Protein AF-A0A843BU99-F1 (afdb_monomer_lite)

Secondary structure (DSSP, 8-state):
--HHHHHHHHT-HHHHHHHHHHHHHHT---HHHHHHHHHHHHHHHHHHHHHHHHHHHHHH-

Sequence (61 aa):
MPDWIKTVSMLNQISYTVDAIRVLMIDGFVWDTIFAAYAVIALIAVVTLGATLYMFRKVVN

Structure (mmCIF, N/CA/C/O backbone):
data_AF-A0A843BU99-F1
#
_entry.id   AF-A0A843BU99-F1
#
loop_
_atom_site.group_PDB
_atom_site.id
_atom_site.type_symbol
_atom_site.label_atom_id
_atom_site.label_alt_id
_atom_site.label_comp_id
_atom_site.label_asym_id
_atom_site.label_entity_id
_atom_site.label_seq_id
_atom_site.pdbx_PDB_ins_code
_atom_site.Cartn_x
_atom_site.Cartn_y
_atom_site.Cartn_z
_atom_site.occupancy
_atom_site.B_iso_or_equiv
_atom_site.auth_seq_id
_atom_site.auth_comp_id
_atom_site.auth_asym_id
_atom_site.auth_atom_id
_atom_site.pdbx_PDB_model_num
ATOM 1 N N . MET A 1 1 ? 21.443 -5.371 6.045 1.00 66.88 1 MET A N 1
ATOM 2 C CA . MET A 1 1 ? 20.319 -4.742 6.774 1.00 66.88 1 MET A CA 1
ATOM 3 C C . MET A 1 1 ? 19.699 -5.804 7.670 1.00 66.88 1 MET A C 1
ATOM 5 O O . MET A 1 1 ? 19.542 -6.910 7.162 1.00 66.88 1 MET A O 1
ATOM 9 N N . PRO A 1 2 ? 19.409 -5.516 8.951 1.00 86.94 2 PRO A N 1
ATOM 10 C CA . PRO A 1 2 ? 18.743 -6.459 9.849 1.00 86.94 2 PRO A CA 1
ATOM 11 C C . PRO A 1 2 ? 17.396 -6.921 9.282 1.00 86.94 2 PRO A C 1
ATOM 13 O O . PRO A 1 2 ? 16.678 -6.117 8.683 1.00 86.94 2 PRO A O 1
ATOM 16 N N . ASP A 1 3 ? 17.041 -8.188 9.487 1.00 82.31 3 ASP A N 1
ATOM 17 C CA . ASP A 1 3 ? 15.872 -8.795 8.833 1.00 82.31 3 ASP A CA 1
ATOM 18 C C . ASP A 1 3 ? 14.546 -8.143 9.242 1.00 82.31 3 ASP A C 1
ATOM 20 O O . ASP A 1 3 ? 13.655 -7.976 8.413 1.00 82.31 3 ASP A O 1
ATOM 24 N N . TRP A 1 4 ? 14.444 -7.645 10.477 1.00 79.06 4 TRP A N 1
ATOM 25 C CA . TRP A 1 4 ? 13.268 -6.899 10.932 1.00 79.06 4 TRP A CA 1
ATOM 26 C C . TRP A 1 4 ? 13.062 -5.584 10.164 1.00 79.06 4 TRP A C 1
ATOM 28 O O . TRP A 1 4 ? 11.925 -5.202 9.892 1.00 79.06 4 TRP A O 1
ATOM 38 N N . ILE A 1 5 ? 14.145 -4.911 9.751 1.00 81.81 5 ILE A N 1
ATOM 39 C CA . ILE A 1 5 ? 14.038 -3.682 8.953 1.00 81.81 5 ILE A CA 1
ATOM 40 C C . ILE A 1 5 ? 13.588 -4.006 7.530 1.00 81.81 5 ILE A C 1
ATOM 42 O O . ILE A 1 5 ? 12.814 -3.242 6.952 1.00 81.81 5 ILE A O 1
ATOM 46 N N . LYS A 1 6 ? 14.024 -5.140 6.964 1.00 77.44 6 LYS A N 1
ATOM 47 C CA . LYS A 1 6 ? 13.559 -5.590 5.643 1.00 77.44 6 LYS A CA 1
ATOM 48 C C . LYS A 1 6 ? 12.050 -5.811 5.633 1.00 77.44 6 LYS A C 1
ATOM 50 O O . LYS A 1 6 ? 11.388 -5.328 4.720 1.00 77.44 6 LYS A O 1
ATOM 55 N N . THR A 1 7 ? 11.506 -6.464 6.658 1.00 76.88 7 THR A N 1
ATOM 56 C CA . THR A 1 7 ? 10.063 -6.725 6.753 1.00 76.88 7 THR A CA 1
ATOM 57 C C . THR A 1 7 ? 9.253 -5.432 6.821 1.00 76.88 7 THR A C 1
ATOM 59 O O . THR A 1 7 ? 8.275 -5.283 6.096 1.00 76.88 7 THR A O 1
ATOM 62 N N . VAL A 1 8 ? 9.684 -4.461 7.634 1.00 76.50 8 VAL A N 1
ATOM 63 C CA . VAL A 1 8 ? 9.004 -3.157 7.740 1.00 76.50 8 VAL A CA 1
ATOM 64 C C . VAL A 1 8 ? 9.142 -2.347 6.449 1.00 76.50 8 VAL A C 1
ATOM 66 O O . VAL A 1 8 ? 8.188 -1.713 6.007 1.00 76.50 8 VAL A O 1
ATOM 69 N N . SER A 1 9 ? 10.306 -2.402 5.802 1.00 75.56 9 SER A N 1
ATOM 70 C CA . SER A 1 9 ? 10.549 -1.688 4.542 1.00 75.56 9 SER A CA 1
ATOM 71 C C . SER A 1 9 ? 9.729 -2.262 3.386 1.00 75.56 9 SER A C 1
ATOM 73 O O . SER A 1 9 ? 9.267 -1.508 2.538 1.00 75.56 9 SER A O 1
ATOM 75 N N . MET A 1 10 ? 9.483 -3.576 3.379 1.00 73.50 10 MET A N 1
ATOM 76 C CA . MET A 1 10 ? 8.627 -4.242 2.391 1.00 73.50 10 MET A CA 1
ATOM 77 C C . MET A 1 10 ? 7.150 -3.829 2.505 1.00 73.50 10 MET A C 1
ATOM 79 O O . MET A 1 10 ? 6.408 -3.923 1.532 1.00 73.50 10 MET A O 1
ATOM 83 N N . LEU A 1 11 ? 6.726 -3.337 3.672 1.00 73.75 11 LEU A N 1
ATOM 84 C CA . LEU A 1 11 ? 5.382 -2.797 3.907 1.00 73.75 11 LEU A CA 1
ATOM 85 C C . LEU A 1 11 ? 5.301 -1.277 3.682 1.00 73.75 11 LEU A C 1
ATOM 87 O O . LEU A 1 11 ? 4.236 -0.681 3.840 1.00 73.75 11 LEU A O 1
ATOM 91 N N . ASN A 1 12 ? 6.408 -0.621 3.329 1.00 79.62 12 ASN A N 1
ATOM 92 C CA . ASN A 1 12 ? 6.443 0.826 3.189 1.00 79.62 12 ASN A CA 1
ATOM 93 C C . ASN A 1 12 ? 5.867 1.274 1.838 1.00 79.62 12 ASN A C 1
ATOM 95 O O . ASN A 1 12 ? 6.535 1.184 0.807 1.00 79.62 12 ASN A O 1
ATOM 99 N N . GLN A 1 13 ? 4.669 1.860 1.863 1.00 75.81 13 GLN A N 1
ATOM 100 C CA . GLN A 1 13 ? 4.010 2.473 0.701 1.00 75.81 13 GLN A CA 1
ATOM 101 C C . GLN A 1 13 ? 4.888 3.446 -0.089 1.00 75.81 13 GLN A C 1
ATOM 103 O O . GLN A 1 13 ? 4.809 3.481 -1.312 1.00 75.81 13 GLN A O 1
ATOM 108 N N . ILE A 1 14 ? 5.764 4.197 0.586 1.00 83.25 14 ILE A N 1
ATOM 109 C CA . ILE A 1 14 ? 6.637 5.172 -0.079 1.00 83.25 14 ILE A CA 1
ATOM 110 C C . ILE A 1 14 ? 7.586 4.457 -1.043 1.00 83.25 14 ILE A C 1
ATOM 112 O O . ILE A 1 14 ? 7.867 4.976 -2.119 1.00 83.25 14 ILE A O 1
ATOM 116 N N . SER A 1 15 ? 8.033 3.246 -0.697 1.00 84.06 15 SER A N 1
ATOM 117 C CA . SER A 1 15 ? 8.927 2.470 -1.562 1.00 84.06 15 SER A CA 1
ATOM 118 C C . SER A 1 15 ? 8.227 2.065 -2.860 1.00 84.06 15 SER A C 1
ATOM 120 O O . SER A 1 15 ? 8.816 2.220 -3.924 1.00 84.06 15 SER A O 1
ATOM 122 N N . TYR A 1 16 ? 6.958 1.648 -2.792 1.00 84.50 16 TYR A N 1
ATOM 123 C CA . TYR A 1 16 ? 6.163 1.304 -3.977 1.00 84.50 16 TYR A CA 1
ATOM 124 C C . TYR A 1 16 ? 5.871 2.524 -4.858 1.00 84.50 16 TYR A C 1
ATOM 126 O O . TYR A 1 16 ? 5.984 2.441 -6.077 1.00 84.50 16 TYR A O 1
ATOM 134 N N . THR A 1 17 ? 5.558 3.678 -4.262 1.00 84.19 17 THR A N 1
ATOM 135 C CA . THR A 1 17 ? 5.321 4.914 -5.024 1.00 84.19 17 THR A CA 1
ATOM 136 C C . THR A 1 17 ? 6.589 5.410 -5.716 1.00 84.19 17 THR A C 1
ATOM 138 O O . THR A 1 17 ? 6.549 5.783 -6.886 1.00 84.19 17 THR A O 1
ATOM 141 N N . VAL A 1 18 ? 7.726 5.408 -5.014 1.00 87.19 18 VAL A N 1
ATOM 142 C CA . VAL A 1 18 ? 9.015 5.821 -5.587 1.00 87.19 18 VAL A CA 1
ATOM 143 C C . VAL A 1 18 ? 9.431 4.886 -6.719 1.00 87.19 18 VAL A C 1
ATOM 145 O O . VAL A 1 18 ? 9.941 5.359 -7.732 1.00 87.19 18 VAL A O 1
ATOM 148 N N . ASP A 1 19 ? 9.193 3.583 -6.576 1.00 86.88 19 ASP A N 1
ATOM 149 C CA . ASP A 1 19 ? 9.513 2.616 -7.623 1.00 86.88 19 ASP A CA 1
ATOM 150 C C . ASP A 1 19 ? 8.607 2.775 -8.852 1.00 86.88 19 ASP A C 1
ATOM 152 O O . ASP A 1 19 ? 9.106 2.823 -9.972 1.00 86.88 19 ASP A O 1
ATOM 15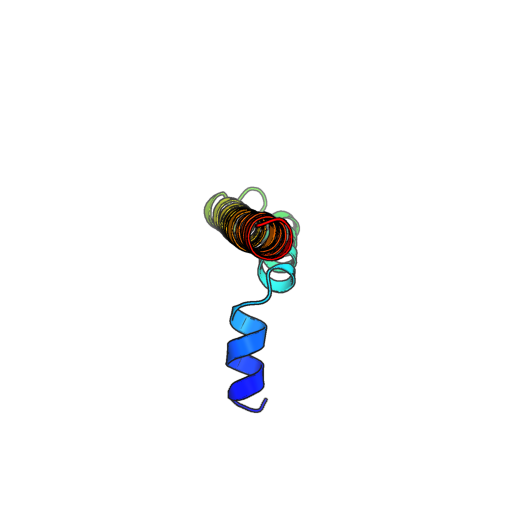6 N N . ALA A 1 20 ? 7.304 3.005 -8.664 1.00 84.94 20 ALA A N 1
ATOM 157 C CA . ALA A 1 20 ? 6.395 3.309 -9.770 1.00 84.94 20 ALA A CA 1
ATOM 158 C C . ALA A 1 20 ? 6.793 4.592 -10.520 1.00 84.94 20 ALA A C 1
ATOM 160 O O . ALA A 1 20 ? 6.798 4.602 -11.748 1.00 84.94 20 ALA A O 1
ATOM 161 N N . ILE A 1 21 ? 7.190 5.657 -9.810 1.00 86.62 21 ILE A N 1
ATOM 162 C CA . ILE A 1 21 ? 7.694 6.893 -10.436 1.00 86.62 21 ILE A CA 1
ATOM 163 C C . ILE A 1 21 ? 9.016 6.633 -11.168 1.00 86.62 21 ILE A C 1
ATOM 165 O O . ILE A 1 21 ? 9.225 7.147 -12.264 1.00 86.62 21 ILE A O 1
ATOM 169 N N . ARG A 1 22 ? 9.913 5.824 -10.593 1.00 89.88 22 ARG A N 1
ATOM 170 C CA . ARG A 1 22 ? 11.172 5.441 -11.243 1.00 89.88 22 ARG A CA 1
ATOM 171 C C . ARG A 1 22 ? 10.913 4.710 -12.556 1.00 89.88 22 ARG A C 1
ATOM 173 O O . ARG A 1 22 ? 11.491 5.088 -13.568 1.00 89.88 22 ARG A O 1
ATOM 180 N N . VAL A 1 23 ? 10.042 3.706 -12.540 1.00 88.94 23 VAL A N 1
ATOM 181 C CA . VAL A 1 23 ? 9.676 2.941 -13.737 1.00 88.94 23 VAL A CA 1
ATOM 182 C C . VAL A 1 23 ? 8.994 3.847 -14.760 1.00 88.94 23 VAL A C 1
ATOM 184 O O . VAL A 1 23 ? 9.337 3.789 -15.935 1.00 88.94 23 VAL A O 1
ATOM 187 N N . LEU A 1 24 ? 8.144 4.778 -14.313 1.00 88.31 24 LEU A N 1
ATOM 188 C CA . LEU A 1 24 ? 7.546 5.794 -15.181 1.00 88.31 24 LEU A CA 1
ATOM 189 C C . LEU A 1 24 ? 8.596 6.644 -15.914 1.00 88.31 24 LEU A C 1
ATOM 191 O O . LEU A 1 24 ? 8.421 6.971 -17.084 1.00 88.31 24 LEU A O 1
ATOM 195 N N . MET A 1 25 ? 9.681 7.013 -15.228 1.00 88.56 25 MET A N 1
ATOM 196 C CA . MET A 1 25 ? 10.749 7.836 -15.802 1.00 88.56 25 MET A CA 1
ATOM 197 C C . MET A 1 25 ? 11.685 7.061 -16.738 1.00 88.56 25 MET A C 1
ATOM 199 O O . MET A 1 25 ? 12.222 7.665 -17.663 1.00 88.56 25 MET A O 1
ATOM 203 N N . ILE A 1 26 ? 11.922 5.770 -16.484 1.00 91.62 26 ILE A N 1
ATOM 204 C CA . ILE A 1 26 ? 12.896 4.957 -17.236 1.00 91.62 26 ILE A CA 1
ATOM 205 C C . ILE A 1 26 ? 12.218 4.203 -18.382 1.00 91.62 26 ILE A C 1
ATOM 207 O O . ILE A 1 26 ? 12.624 4.337 -19.533 1.00 91.62 26 ILE A O 1
ATOM 211 N N . ASP A 1 27 ? 11.181 3.433 -18.059 1.00 87.44 27 ASP A N 1
ATOM 212 C CA . ASP A 1 27 ? 10.519 2.504 -18.979 1.00 87.44 27 ASP A CA 1
ATOM 213 C C . ASP A 1 27 ? 9.208 3.081 -19.543 1.00 87.44 27 ASP A C 1
ATOM 215 O O . ASP A 1 27 ? 8.628 2.539 -20.485 1.00 87.44 27 ASP A O 1
ATOM 219 N N . GLY A 1 28 ? 8.735 4.203 -18.991 1.00 82.25 28 GLY A N 1
ATOM 220 C CA . GLY A 1 28 ? 7.486 4.843 -19.389 1.00 82.25 28 GLY A CA 1
ATOM 221 C C . GLY A 1 28 ? 6.266 4.234 -18.696 1.00 82.25 28 GLY A C 1
ATOM 222 O O . GLY A 1 28 ? 6.311 3.822 -17.539 1.00 82.25 28 GLY A O 1
ATOM 223 N N . PHE A 1 29 ? 5.124 4.200 -19.382 1.00 82.06 29 PHE A N 1
ATOM 224 C CA . PHE A 1 29 ? 3.863 3.736 -18.794 1.00 82.06 29 PHE A CA 1
ATOM 225 C C . PHE A 1 29 ? 3.805 2.207 -18.663 1.00 82.06 29 PHE A C 1
ATOM 227 O O . PHE A 1 29 ? 3.212 1.514 -19.490 1.00 82.06 29 PHE A O 1
ATOM 234 N N . VAL A 1 30 ? 4.381 1.688 -17.579 1.00 88.00 30 VAL A N 1
ATOM 235 C CA . VAL A 1 30 ? 4.233 0.293 -17.154 1.00 88.00 30 VAL A CA 1
ATOM 236 C C . VAL A 1 30 ? 3.071 0.198 -16.165 1.00 88.00 30 VAL A C 1
ATOM 238 O O . VAL A 1 30 ? 3.158 0.639 -15.023 1.00 88.00 30 VAL A O 1
ATOM 241 N N . TRP A 1 31 ? 1.948 -0.364 -16.607 1.00 82.38 31 TRP A N 1
ATOM 242 C CA . TRP A 1 31 ? 0.724 -0.409 -15.802 1.00 82.38 31 TRP A CA 1
ATOM 243 C C . TRP A 1 31 ? 0.834 -1.303 -14.567 1.00 82.38 31 TRP A C 1
ATOM 245 O O . TRP A 1 31 ? 0.247 -0.968 -13.542 1.00 82.38 31 TRP A O 1
ATOM 255 N N . ASP A 1 32 ? 1.617 -2.380 -14.622 1.00 86.69 32 ASP A N 1
ATOM 256 C CA . ASP A 1 32 ? 1.778 -3.303 -13.491 1.00 86.69 32 ASP A CA 1
ATOM 257 C C . ASP A 1 32 ? 2.340 -2.604 -12.246 1.00 86.69 32 ASP A C 1
ATOM 259 O O . ASP A 1 32 ? 1.839 -2.789 -11.135 1.00 86.69 32 ASP A O 1
ATOM 263 N N . THR A 1 33 ? 3.343 -1.742 -12.423 1.00 82.19 33 THR A N 1
ATOM 264 C CA . THR A 1 33 ? 3.991 -1.023 -11.317 1.00 82.19 33 THR A CA 1
ATOM 265 C C . THR A 1 33 ? 3.104 0.095 -10.779 1.00 82.19 33 THR A C 1
ATOM 267 O O . THR A 1 33 ? 3.008 0.294 -9.567 1.00 82.19 33 THR A O 1
ATOM 270 N N . ILE A 1 34 ? 2.382 0.777 -11.668 1.00 83.31 34 ILE A N 1
ATOM 271 C CA . ILE A 1 34 ? 1.430 1.834 -11.319 1.00 83.31 34 ILE A CA 1
ATOM 272 C C . ILE A 1 34 ? 0.244 1.258 -10.532 1.00 83.31 34 ILE A C 1
ATOM 274 O O . ILE A 1 34 ? -0.103 1.778 -9.469 1.00 83.31 34 ILE A O 1
ATOM 278 N N . PHE A 1 35 ? -0.361 0.164 -11.006 1.00 86.31 35 PHE A N 1
ATOM 279 C CA . PHE A 1 35 ? -1.465 -0.495 -10.305 1.00 86.31 35 PHE A CA 1
ATOM 280 C C . PHE A 1 35 ? -1.032 -1.037 -8.947 1.00 86.31 35 PHE A C 1
ATOM 282 O O . PHE A 1 35 ? -1.762 -0.854 -7.973 1.00 86.31 35 PHE A O 1
ATOM 289 N N . ALA A 1 36 ? 0.154 -1.647 -8.855 1.00 84.56 36 ALA A N 1
ATOM 290 C CA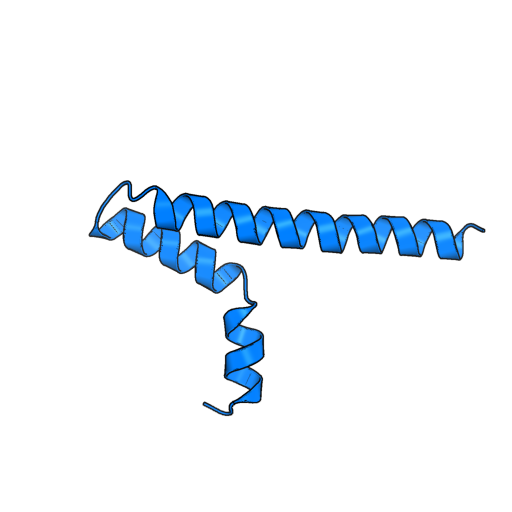 . ALA A 1 36 ? 0.695 -2.110 -7.582 1.00 84.56 36 ALA A CA 1
ATOM 291 C C . ALA A 1 36 ? 0.842 -0.955 -6.576 1.00 84.56 36 ALA A C 1
ATOM 293 O O . ALA A 1 36 ? 0.418 -1.086 -5.426 1.00 84.56 36 ALA A O 1
ATOM 294 N N . ALA A 1 37 ? 1.354 0.204 -7.006 1.00 84.69 37 ALA A N 1
ATOM 295 C CA . ALA A 1 37 ? 1.465 1.380 -6.145 1.00 84.69 37 ALA A CA 1
ATOM 296 C C . ALA A 1 37 ? 0.094 1.886 -5.663 1.00 84.69 37 ALA A C 1
ATOM 298 O O . ALA A 1 37 ? -0.099 2.093 -4.462 1.00 84.69 37 ALA A O 1
ATOM 299 N N . TYR A 1 38 ? -0.887 2.025 -6.562 1.00 87.06 38 TYR A N 1
ATOM 300 C CA . TYR A 1 38 ? -2.241 2.438 -6.177 1.00 87.06 38 TYR A CA 1
ATOM 301 C C . TYR A 1 38 ? -2.929 1.433 -5.249 1.00 87.06 38 TYR A C 1
ATOM 303 O O . TYR A 1 38 ? -3.598 1.842 -4.299 1.00 87.06 38 TYR A O 1
ATOM 311 N N . ALA A 1 39 ? -2.747 0.132 -5.480 1.00 88.31 39 ALA A N 1
ATOM 312 C CA . ALA A 1 39 ? -3.326 -0.918 -4.650 1.00 88.31 39 ALA A CA 1
ATOM 313 C C . ALA A 1 39 ? -2.794 -0.867 -3.211 1.00 88.31 39 ALA A C 1
ATOM 315 O O . ALA A 1 39 ? -3.578 -0.933 -2.262 1.00 88.31 39 ALA A O 1
ATOM 316 N N . VAL A 1 40 ? -1.480 -0.687 -3.035 1.00 88.31 40 VAL A N 1
ATOM 317 C CA . VAL A 1 40 ? -0.860 -0.573 -1.705 1.00 88.31 40 VAL A CA 1
ATOM 318 C C . VAL A 1 40 ? -1.360 0.675 -0.969 1.00 88.31 40 VAL A C 1
ATOM 320 O O . VAL A 1 40 ? -1.721 0.586 0.207 1.00 88.31 40 VAL A O 1
ATOM 323 N N . ILE A 1 41 ? -1.454 1.819 -1.657 1.00 88.94 41 ILE A N 1
ATOM 324 C CA . ILE A 1 41 ? -1.983 3.066 -1.078 1.00 88.94 41 ILE A CA 1
ATOM 325 C C . ILE A 1 41 ? -3.441 2.887 -0.643 1.00 88.94 41 ILE A C 1
ATOM 327 O O . ILE A 1 41 ? -3.799 3.228 0.485 1.00 88.94 41 ILE A O 1
ATOM 331 N N . ALA A 1 42 ? -4.285 2.333 -1.517 1.00 90.00 42 ALA A N 1
ATOM 332 C CA . ALA A 1 42 ? -5.699 2.118 -1.226 1.00 90.00 42 ALA A CA 1
ATOM 333 C C . ALA A 1 42 ? -5.894 1.176 -0.029 1.00 90.00 42 ALA A C 1
ATOM 335 O O . ALA A 1 42 ? -6.705 1.460 0.852 1.00 90.00 42 ALA A O 1
ATOM 336 N N . LEU A 1 43 ? -5.112 0.095 0.046 1.00 90.56 43 LEU A N 1
ATOM 337 C CA . LEU A 1 43 ? -5.152 -0.849 1.160 1.00 90.56 43 LEU A CA 1
ATOM 338 C C . LEU A 1 43 ? -4.817 -0.161 2.488 1.00 90.56 43 LEU A C 1
ATOM 340 O O . LEU A 1 43 ? -5.565 -0.295 3.456 1.00 90.56 43 LEU A O 1
ATOM 344 N N . ILE A 1 44 ? -3.735 0.618 2.537 1.00 88.69 44 ILE A N 1
ATOM 345 C CA . ILE A 1 44 ? -3.327 1.321 3.761 1.00 88.69 44 ILE A CA 1
ATOM 346 C C . ILE A 1 44 ? -4.339 2.399 4.143 1.00 88.69 44 ILE A C 1
ATOM 348 O O . ILE A 1 44 ? -4.637 2.554 5.329 1.00 88.69 44 ILE A O 1
ATOM 352 N N . ALA A 1 45 ? -4.905 3.113 3.168 1.00 89.94 45 ALA A N 1
ATOM 353 C CA . ALA A 1 45 ? -5.947 4.101 3.413 1.00 89.94 45 ALA A CA 1
ATOM 354 C C . ALA A 1 45 ? -7.186 3.451 4.043 1.00 89.94 45 ALA A C 1
ATOM 356 O O . ALA A 1 45 ? -7.649 3.910 5.085 1.00 89.94 45 ALA A O 1
ATOM 357 N N . VAL A 1 46 ? -7.676 2.346 3.474 1.00 94.56 46 VAL A N 1
ATOM 358 C CA . VAL A 1 46 ? -8.832 1.608 4.005 1.00 94.56 46 VAL A CA 1
ATOM 359 C C . VAL A 1 46 ? -8.554 1.075 5.408 1.00 94.56 46 VAL A C 1
ATOM 361 O O . VAL A 1 46 ? -9.392 1.239 6.292 1.00 94.56 46 VAL A O 1
ATOM 364 N N . VAL A 1 47 ? -7.382 0.481 5.645 1.00 93.12 47 VAL A N 1
ATOM 365 C CA . VAL A 1 47 ? -7.015 -0.047 6.968 1.00 93.12 47 VAL A CA 1
ATOM 366 C C . VAL A 1 47 ? -6.921 1.077 7.997 1.00 93.12 47 VAL A C 1
A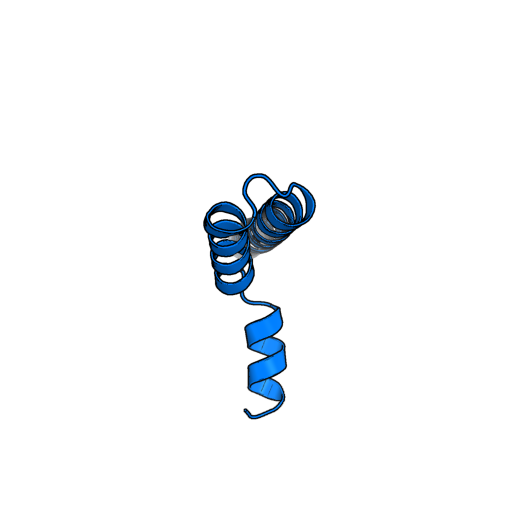TOM 368 O O . VAL A 1 47 ? -7.478 0.959 9.085 1.00 93.12 47 VAL A O 1
ATOM 371 N N . THR A 1 48 ? -6.259 2.183 7.661 1.00 91.94 48 THR A N 1
ATOM 372 C CA . THR A 1 48 ? -6.026 3.287 8.601 1.00 91.94 48 THR A CA 1
ATOM 373 C C . THR A 1 48 ? -7.313 4.048 8.905 1.00 91.94 48 THR A C 1
ATOM 375 O O . THR A 1 48 ? -7.601 4.327 10.071 1.00 91.94 48 THR A O 1
ATOM 378 N N . LEU A 1 49 ? -8.116 4.346 7.878 1.00 94.12 49 LEU A N 1
ATOM 379 C CA . LEU A 1 49 ? -9.423 4.991 8.026 1.00 94.12 49 LEU A CA 1
ATOM 380 C C . LEU A 1 49 ? -10.416 4.070 8.741 1.00 94.12 49 LEU A C 1
ATOM 382 O O . LEU A 1 49 ? -11.110 4.497 9.658 1.00 94.12 49 LEU A O 1
ATOM 386 N N . GLY A 1 50 ? -10.442 2.786 8.383 1.00 94.81 50 GLY A N 1
ATOM 387 C CA . GLY A 1 50 ? -11.258 1.781 9.061 1.00 94.81 50 GLY A CA 1
ATOM 388 C C . GLY A 1 50 ? -10.892 1.648 10.540 1.00 94.81 50 GLY A C 1
ATOM 389 O O . GLY A 1 50 ? -11.776 1.644 11.395 1.00 94.81 50 GLY A O 1
ATOM 390 N N . ALA A 1 51 ? -9.596 1.624 10.860 1.00 93.19 51 ALA A N 1
ATOM 391 C CA . ALA A 1 51 ? -9.109 1.598 12.234 1.00 93.19 51 ALA A CA 1
ATOM 392 C C . ALA A 1 51 ? -9.470 2.876 13.004 1.00 93.19 51 ALA A C 1
ATOM 394 O O . ALA A 1 51 ? -9.919 2.780 14.144 1.00 93.19 51 ALA A O 1
ATOM 395 N N . THR A 1 52 ? -9.332 4.064 12.404 1.00 93.88 52 THR A N 1
ATOM 396 C CA . THR A 1 52 ? -9.737 5.321 13.063 1.00 93.88 52 THR A CA 1
ATOM 397 C C . THR A 1 52 ? -11.236 5.352 13.324 1.00 93.88 52 THR A C 1
ATOM 399 O O . THR A 1 52 ? -11.641 5.619 14.453 1.00 93.88 52 THR A O 1
ATOM 402 N N . LEU A 1 53 ? -12.064 5.001 12.337 1.00 94.25 53 LEU A N 1
ATOM 403 C CA . LEU A 1 53 ? -13.518 4.902 12.504 1.00 94.25 53 LEU A CA 1
ATOM 404 C C . LEU A 1 53 ? -13.903 3.893 13.597 1.00 94.25 53 LEU A C 1
ATOM 406 O O . LEU A 1 53 ? -14.771 4.177 14.423 1.00 94.25 53 LEU A O 1
ATOM 410 N N . TYR A 1 54 ? -13.234 2.738 13.643 1.00 94.44 54 TYR A N 1
ATOM 411 C CA . TYR A 1 54 ? -13.442 1.731 14.684 1.00 94.44 54 TYR A CA 1
ATOM 412 C C . TYR A 1 54 ? -13.072 2.254 16.077 1.00 94.44 54 TYR A C 1
ATOM 414 O O . TYR A 1 54 ? -13.851 2.099 17.018 1.00 94.44 54 TYR A O 1
ATOM 422 N N . MET A 1 55 ? -11.912 2.900 16.216 1.00 92.31 55 MET A N 1
ATOM 423 C CA . MET A 1 55 ? -11.470 3.467 17.491 1.00 92.31 55 MET A CA 1
ATOM 424 C C . MET A 1 55 ? -12.407 4.579 17.967 1.00 92.31 55 MET A C 1
ATOM 426 O O . MET A 1 55 ? -12.762 4.597 19.143 1.00 92.31 55 MET A O 1
ATOM 430 N N . PHE A 1 56 ? -12.880 5.451 17.070 1.00 93.31 56 PHE A N 1
ATOM 431 C CA . PHE A 1 56 ? -13.890 6.454 17.41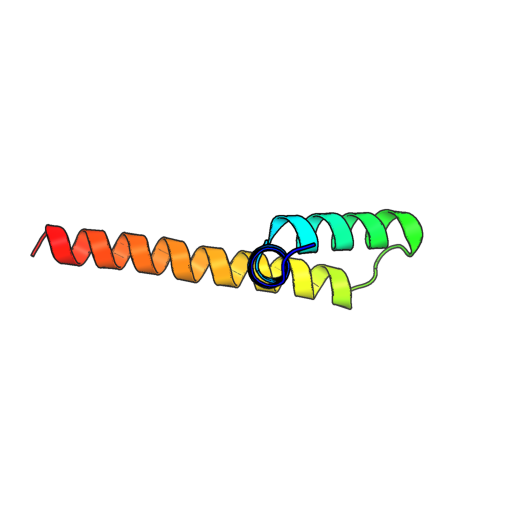3 1.00 93.31 56 PHE A CA 1
ATOM 432 C C . PHE A 1 56 ? -15.186 5.805 17.894 1.00 93.31 56 PHE A C 1
ATOM 434 O O . PHE A 1 56 ? -15.709 6.188 18.937 1.00 93.31 56 PHE A O 1
ATOM 441 N N . ARG A 1 57 ? -15.670 4.770 17.197 1.00 92.56 57 ARG A N 1
ATOM 442 C CA . ARG A 1 57 ? -16.862 4.029 17.626 1.00 92.56 57 ARG A CA 1
ATOM 443 C C . ARG A 1 57 ? -16.681 3.380 19.000 1.00 92.56 57 ARG A C 1
ATOM 445 O O . ARG A 1 57 ? -17.620 3.381 19.784 1.00 92.56 57 ARG A O 1
ATOM 452 N N . LYS A 1 58 ? -15.498 2.832 19.287 1.00 91.50 58 LYS A N 1
ATOM 453 C CA . LYS A 1 58 ? -15.177 2.211 20.580 1.00 91.50 58 LYS A CA 1
ATOM 4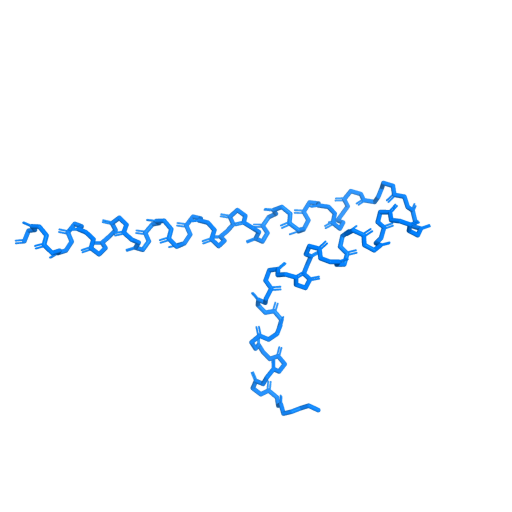54 C C . LYS A 1 58 ? -15.123 3.219 21.734 1.00 91.50 58 LYS A C 1
AT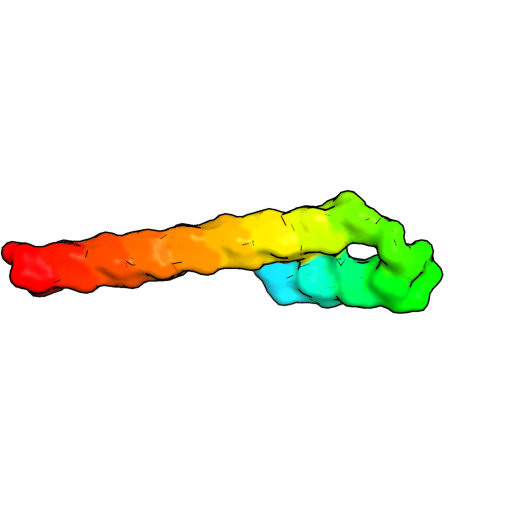OM 456 O O . LYS A 1 58 ? -15.362 2.827 22.862 1.00 91.50 58 LYS A O 1
ATOM 461 N N . VAL A 1 59 ? -14.734 4.466 21.476 1.00 88.75 59 VAL A N 1
ATOM 462 C CA . VAL A 1 59 ? -14.617 5.503 22.519 1.00 88.75 59 VAL A CA 1
ATOM 463 C C . VAL A 1 59 ? -15.955 6.191 22.795 1.00 88.75 59 VAL A C 1
ATOM 465 O O . VAL A 1 59 ? -16.188 6.634 23.914 1.00 88.75 59 VAL A O 1
ATOM 468 N N . VAL A 1 60 ? -16.814 6.316 21.781 1.00 85.81 60 VAL A N 1
ATOM 469 C CA . VAL A 1 60 ? -18.115 6.996 21.902 1.00 85.81 60 VAL A CA 1
ATOM 470 C C . VAL A 1 60 ? -19.184 6.119 22.572 1.00 85.81 60 VAL A C 1
ATOM 472 O O . VAL A 1 60 ? -20.075 6.668 23.218 1.00 85.81 60 VAL A O 1
ATOM 475 N N . ASN A 1 61 ? -19.100 4.792 22.431 1.00 52.19 61 ASN A N 1
ATOM 476 C CA . ASN A 1 61 ? -19.976 3.817 23.100 1.00 52.19 61 ASN A CA 1
ATOM 477 C C . ASN A 1 61 ? -19.322 3.231 24.350 1.00 52.19 61 ASN A C 1
ATOM 479 O O . ASN A 1 61 ? -20.075 2.922 25.298 1.00 52.19 61 ASN A O 1
#

pLDDT: mean 85.53, std 7.42, range [52.19, 94.81]

Foldseek 3Di:
DDPVVVVVVVLDLVVLVVVLVVCCVPVNDDPVSVVVSVVSVVVCCCVVVVVVVVVVVVVVD

Radius of gyration: 15.76 Å; chains: 1; bounding box: 40×17×42 Å